Protein AF-A0A2V6UNP7-F1 (afdb_monomer)

Foldseek 3Di:
DPPQFPDWDFQDWDDDPPGRTQDGGDIDTHGVPGDDDDDDDVSD

Radius of gyration: 13.51 Å; Cα contacts (8 Å, |Δi|>4): 55; chains: 1; bounding box: 36×25×29 Å

Mean predicted aligned error: 4.42 Å

Structure (mmCIF, N/CA/C/O backbone):
data_AF-A0A2V6UNP7-F1
#
_entry.id   AF-A0A2V6UNP7-F1
#
loop_
_atom_site.group_PDB
_atom_site.id
_atom_site.type_symbol
_atom_site.label_atom_id
_atom_site.label_alt_id
_atom_site.label_comp_id
_atom_site.label_asym_id
_atom_site.label_entity_id
_atom_site.label_seq_id
_atom_site.pdbx_PDB_ins_code
_atom_site.Cartn_x
_atom_site.Cartn_y
_atom_site.Cartn_z
_atom_site.occupancy
_atom_site.B_iso_or_equiv
_atom_site.auth_seq_id
_atom_site.auth_comp_id
_atom_site.auth_asym_id
_atom_site.auth_atom_id
_atom_site.pdbx_PDB_model_num
ATOM 1 N N . MET A 1 1 ? -21.057 14.260 9.987 1.00 61.53 1 MET A N 1
ATOM 2 C CA . MET A 1 1 ? -20.699 12.827 9.985 1.00 61.53 1 MET A CA 1
ATOM 3 C C . MET A 1 1 ? -19.203 12.732 9.763 1.00 61.53 1 MET A C 1
ATOM 5 O O . MET A 1 1 ? -18.714 13.502 8.941 1.00 61.53 1 MET A O 1
ATOM 9 N N . PRO A 1 2 ? -18.470 11.894 10.513 1.00 60.75 2 PRO A N 1
ATOM 10 C CA . PRO A 1 2 ? -17.101 11.572 10.131 1.00 60.75 2 PRO A CA 1
ATOM 11 C C . PRO A 1 2 ? -17.111 10.975 8.712 1.00 60.75 2 PRO A C 1
ATOM 13 O O . PRO A 1 2 ? -18.120 10.381 8.328 1.00 60.75 2 PRO A O 1
ATOM 16 N N . PRO A 1 3 ? -16.051 11.180 7.917 1.00 69.56 3 PRO A N 1
ATOM 17 C CA . PRO A 1 3 ? -15.968 10.594 6.586 1.00 69.56 3 PRO A CA 1
ATOM 18 C C . PRO A 1 3 ? -16.082 9.065 6.666 1.00 69.56 3 PRO A C 1
ATOM 20 O O . PRO A 1 3 ? -15.557 8.455 7.599 1.00 69.56 3 P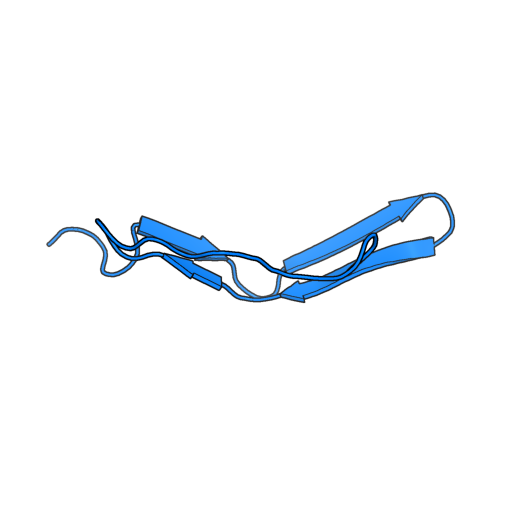RO A O 1
ATOM 23 N N . ASP A 1 4 ? -16.758 8.460 5.683 1.00 85.31 4 ASP A N 1
ATOM 24 C CA . ASP A 1 4 ? -16.995 7.008 5.630 1.00 85.31 4 ASP A CA 1
ATOM 25 C C . ASP A 1 4 ? -15.680 6.206 5.654 1.00 85.31 4 ASP A C 1
ATOM 27 O O . ASP A 1 4 ? -15.623 5.116 6.222 1.00 85.31 4 ASP A O 1
ATOM 31 N N . ASN A 1 5 ? -14.607 6.781 5.097 1.00 91.06 5 ASN A N 1
ATOM 32 C CA . ASN A 1 5 ? -13.254 6.233 5.101 1.00 91.06 5 ASN A CA 1
ATOM 33 C C . ASN A 1 5 ? -12.303 7.142 5.901 1.00 91.06 5 ASN A C 1
ATOM 35 O O . ASN A 1 5 ? -12.268 8.355 5.697 1.00 91.06 5 ASN A O 1
ATOM 39 N N . LEU A 1 6 ? -11.494 6.541 6.775 1.00 93.75 6 LEU A N 1
ATOM 40 C CA . LEU A 1 6 ? -10.372 7.179 7.471 1.00 93.75 6 LEU A CA 1
ATOM 41 C C . LEU A 1 6 ? -9.153 7.345 6.549 1.00 93.75 6 LEU A C 1
ATOM 43 O O . LEU A 1 6 ? -8.472 8.366 6.605 1.00 93.75 6 LEU A O 1
ATOM 47 N N . LEU A 1 7 ? -8.886 6.346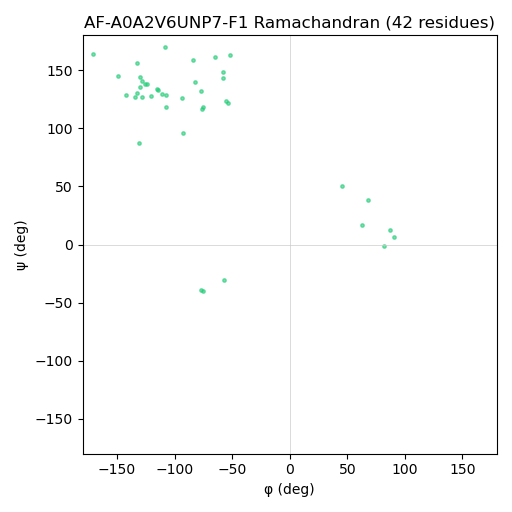 5.704 1.00 95.00 7 LEU A N 1
ATOM 48 C CA . LEU A 1 7 ? -7.858 6.376 4.662 1.00 95.00 7 LEU A CA 1
ATOM 49 C C . LEU A 1 7 ? -8.482 5.969 3.333 1.00 95.00 7 LEU A C 1
ATOM 51 O O . LEU A 1 7 ? -9.269 5.026 3.278 1.00 95.00 7 LEU A O 1
ATOM 55 N N . GLU A 1 8 ? -8.082 6.641 2.259 1.00 96.19 8 GLU A N 1
ATOM 56 C CA . GLU A 1 8 ? -8.476 6.280 0.906 1.00 96.19 8 GLU A CA 1
ATOM 57 C C . GLU A 1 8 ? -7.317 6.494 -0.073 1.00 96.19 8 GLU A C 1
ATOM 59 O O . GLU A 1 8 ? -6.718 7.566 -0.138 1.00 96.19 8 GLU A O 1
ATOM 64 N N . VAL A 1 9 ? -7.024 5.455 -0.845 1.00 96.56 9 VAL A N 1
ATOM 65 C CA . VAL A 1 9 ? -6.041 5.404 -1.923 1.00 96.56 9 VAL A CA 1
ATOM 66 C C . VAL A 1 9 ? -6.797 5.034 -3.192 1.00 96.56 9 VAL A C 1
ATOM 68 O O . VAL A 1 9 ? -7.536 4.048 -3.214 1.00 96.56 9 VAL A O 1
ATOM 71 N N . ARG A 1 10 ? -6.620 5.821 -4.251 1.00 97.19 10 ARG A N 1
ATOM 72 C CA . ARG A 1 10 ? -7.277 5.617 -5.544 1.00 97.19 10 ARG A CA 1
ATOM 73 C C . ARG A 1 10 ? -6.235 5.620 -6.646 1.00 97.19 10 ARG A C 1
ATOM 75 O O . ARG A 1 10 ? -5.472 6.576 -6.734 1.00 97.19 10 ARG A O 1
ATOM 82 N N . ASP A 1 11 ? -6.250 4.566 -7.456 1.00 97.94 11 ASP A N 1
ATOM 83 C CA . ASP A 1 11 ? -5.428 4.405 -8.660 1.00 97.94 11 ASP A CA 1
ATOM 84 C C . ASP A 1 11 ? -3.952 4.798 -8.442 1.00 97.94 11 ASP A C 1
ATO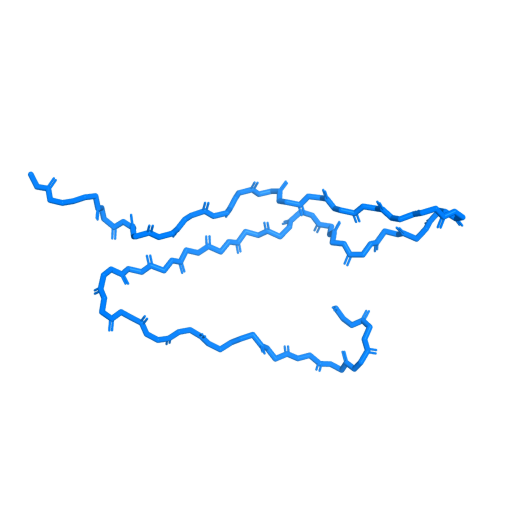M 86 O O . ASP A 1 11 ? -3.377 5.609 -9.163 1.00 97.94 11 ASP A O 1
ATOM 90 N N . LEU A 1 12 ? -3.336 4.267 -7.381 1.00 97.00 12 LEU A N 1
ATOM 91 C CA . LEU A 1 12 ? -1.959 4.585 -7.021 1.00 97.00 12 LEU A CA 1
ATOM 92 C C . LEU A 1 12 ? -0.979 3.879 -7.959 1.00 97.00 12 LEU A C 1
ATOM 94 O O . LEU A 1 12 ? -0.883 2.649 -7.979 1.00 97.00 12 LEU A O 1
ATOM 98 N N . HIS A 1 13 ? -0.191 4.679 -8.673 1.00 96.56 13 HIS A N 1
ATOM 99 C CA . HIS A 1 13 ? 0.952 4.229 -9.464 1.00 96.56 13 HIS A CA 1
ATOM 100 C C . HIS A 1 13 ? 2.243 4.724 -8.821 1.00 96.56 13 HIS A C 1
ATOM 102 O O . HIS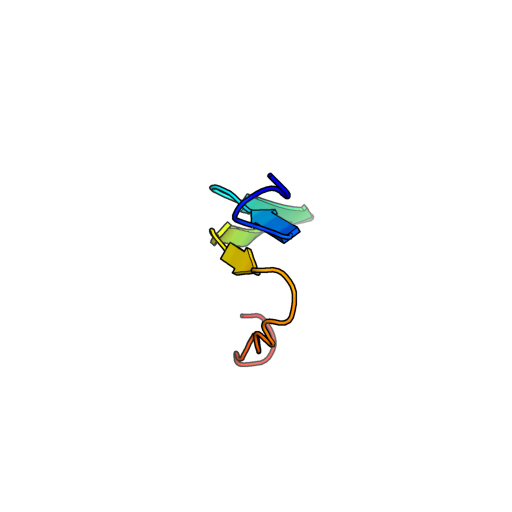 A 1 13 ? 2.383 5.911 -8.528 1.00 96.56 13 HIS A O 1
ATOM 108 N N . VAL A 1 14 ? 3.201 3.822 -8.619 1.00 95.12 14 VAL A N 1
ATOM 109 C CA . VAL A 1 14 ? 4.525 4.155 -8.078 1.00 95.12 14 VAL A CA 1
ATOM 110 C C . VAL A 1 14 ? 5.586 3.489 -8.931 1.00 95.12 14 VAL A C 1
ATOM 112 O O . VAL A 1 14 ? 5.530 2.287 -9.195 1.00 95.12 14 VAL A O 1
ATOM 115 N N . ALA A 1 15 ? 6.574 4.276 -9.343 1.00 95.06 15 ALA A N 1
ATOM 116 C CA . ALA A 1 15 ? 7.732 3.800 -10.075 1.00 95.06 15 ALA A CA 1
ATOM 117 C C . ALA A 1 15 ? 9.020 4.309 -9.426 1.00 95.06 15 ALA A C 1
ATOM 119 O O . ALA A 1 15 ? 9.088 5.440 -8.945 1.00 95.06 15 ALA A O 1
ATOM 120 N N . TYR A 1 16 ? 10.042 3.462 -9.448 1.00 89.88 16 TYR A N 1
ATOM 121 C CA . TYR A 1 16 ? 11.400 3.792 -9.037 1.00 89.88 16 TYR A CA 1
ATOM 122 C C . TYR A 1 16 ? 12.314 3.865 -10.270 1.00 89.88 16 TYR A C 1
ATOM 124 O O . TYR A 1 16 ? 11.927 3.493 -11.383 1.00 89.88 16 TYR A O 1
ATOM 132 N N . GLY A 1 17 ? 13.538 4.368 -10.077 1.00 82.75 17 GLY A N 1
ATOM 133 C CA . GLY A 1 17 ? 14.552 4.441 -11.133 1.00 82.75 17 GLY A CA 1
ATOM 134 C C . GLY A 1 17 ? 14.791 3.098 -11.843 1.00 82.75 17 GLY A C 1
ATOM 135 O O . GLY A 1 17 ? 14.408 2.038 -11.355 1.00 82.75 17 GLY A O 1
ATOM 136 N N . ALA A 1 18 ? 15.416 3.150 -13.023 1.00 83.19 18 ALA A N 1
ATOM 137 C CA . ALA A 1 18 ? 15.646 1.992 -13.902 1.00 83.19 18 ALA A CA 1
ATOM 138 C C . ALA A 1 18 ? 14.374 1.291 -14.441 1.00 83.19 18 ALA A C 1
ATOM 140 O O . ALA A 1 18 ? 14.458 0.188 -14.972 1.00 83.19 18 ALA A O 1
ATOM 141 N N . GLY A 1 19 ? 13.205 1.942 -14.372 1.00 83.75 19 GLY A N 1
ATOM 142 C CA . GLY A 1 19 ? 11.977 1.468 -15.027 1.00 83.75 19 GLY A CA 1
ATOM 143 C C . GLY A 1 19 ? 11.138 0.488 -14.203 1.00 83.75 19 GLY A C 1
ATOM 144 O O . GLY A 1 19 ? 10.212 -0.123 -14.737 1.00 83.75 19 GLY A O 1
ATOM 145 N N . VAL A 1 20 ? 11.424 0.344 -12.907 1.00 92.19 20 VAL A N 1
ATOM 146 C CA . VAL A 1 20 ? 10.656 -0.533 -12.015 1.00 92.19 20 VAL A CA 1
ATOM 147 C C . VAL A 1 20 ? 9.326 0.127 -11.655 1.00 92.19 20 VAL A C 1
ATOM 149 O O . VAL A 1 20 ? 9.298 1.162 -10.994 1.00 92.19 20 VAL A O 1
ATOM 152 N N . ARG A 1 21 ? 8.213 -0.494 -12.061 1.00 93.06 21 ARG A N 1
ATOM 153 C CA . ARG A 1 21 ? 6.850 -0.115 -11.654 1.00 93.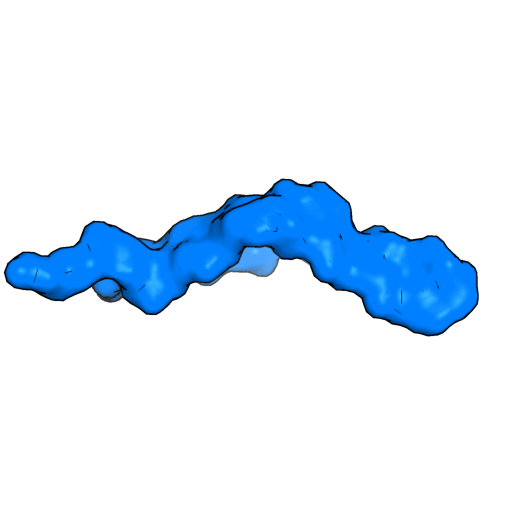06 21 ARG A CA 1
ATOM 154 C C . ARG A 1 21 ? 6.441 -0.926 -10.430 1.00 93.06 21 ARG A C 1
ATOM 156 O O . ARG A 1 21 ? 6.010 -2.064 -10.584 1.00 93.06 21 ARG A O 1
ATOM 163 N N . ALA A 1 22 ? 6.611 -0.335 -9.252 1.00 93.75 22 ALA A N 1
ATOM 164 C CA . ALA A 1 22 ? 6.350 -0.975 -7.968 1.00 93.75 22 ALA A CA 1
ATOM 165 C C . ALA A 1 22 ? 4.860 -1.082 -7.639 1.00 93.75 22 ALA A C 1
ATOM 167 O O . ALA A 1 22 ? 4.431 -2.115 -7.156 1.00 93.75 22 ALA A O 1
ATOM 168 N N . LEU A 1 23 ? 4.065 -0.051 -7.937 1.00 95.75 23 LEU A N 1
ATOM 169 C CA . LEU A 1 23 ? 2.608 -0.100 -7.789 1.00 95.75 23 LEU A CA 1
ATOM 170 C C . LEU A 1 23 ? 1.954 0.291 -9.111 1.00 95.75 23 LEU A C 1
ATOM 172 O O . LEU A 1 23 ? 2.409 1.222 -9.779 1.00 95.75 23 LEU A O 1
ATOM 176 N N . GLN A 1 24 ? 0.902 -0.433 -9.488 1.00 95.00 24 GLN A N 1
ATOM 177 C CA . GLN A 1 24 ? 0.216 -0.292 -10.773 1.00 95.00 24 GLN A CA 1
ATOM 178 C C . GLN A 1 24 ? -1.295 -0.191 -10.531 1.00 95.00 24 GLN A C 1
ATOM 180 O O . GLN A 1 24 ? -1.994 -1.199 -10.517 1.00 95.00 24 GLN A O 1
ATOM 185 N N . GLY A 1 25 ? -1.791 1.025 -10.305 1.00 96.44 25 GLY A N 1
ATOM 186 C CA . GLY A 1 25 ? -3.221 1.311 -10.155 1.00 96.44 25 GLY A CA 1
ATOM 187 C C . GLY A 1 25 ? -3.867 0.727 -8.899 1.00 96.44 25 GLY A C 1
ATOM 188 O O . GLY A 1 25 ? -5.003 0.256 -8.932 1.00 96.44 25 GLY A O 1
ATOM 189 N N . VAL A 1 26 ? -3.153 0.737 -7.771 1.00 96.75 26 VAL A N 1
ATOM 190 C CA . VAL A 1 26 ? -3.650 0.155 -6.515 1.00 96.75 26 VAL A CA 1
ATOM 191 C C . VAL A 1 26 ? -4.670 1.084 -5.857 1.00 96.75 26 VAL A C 1
ATOM 193 O O . VAL A 1 26 ? -4.421 2.275 -5.686 1.00 96.75 26 VAL A O 1
ATOM 196 N N . SER A 1 27 ? -5.814 0.535 -5.447 1.00 97.12 27 SER A N 1
ATOM 197 C CA . SER A 1 27 ? -6.833 1.259 -4.678 1.00 97.12 27 SER A CA 1
ATOM 198 C C . SER A 1 27 ? -7.136 0.530 -3.368 1.00 97.12 27 SER A C 1
ATOM 200 O O . SER A 1 27 ? -7.231 -0.694 -3.345 1.00 97.12 27 SER A O 1
ATOM 202 N N . LEU A 1 28 ? -7.275 1.284 -2.279 1.00 95.81 28 LEU A N 1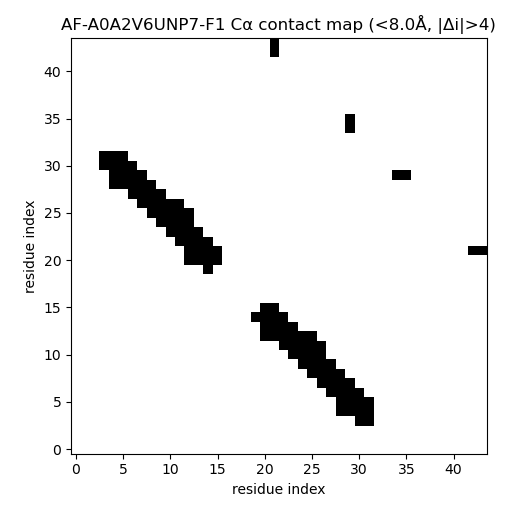
ATOM 203 C CA . LEU A 1 28 ? -7.448 0.794 -0.906 1.00 95.81 28 LEU A CA 1
ATOM 204 C C . LEU A 1 28 ? -8.295 1.801 -0.127 1.00 95.81 28 LEU A C 1
ATOM 206 O O . LEU A 1 28 ? -8.136 3.005 -0.299 1.00 95.81 28 LEU A O 1
ATOM 210 N N . HIS A 1 29 ? -9.131 1.329 0.790 1.00 95.56 29 HIS A N 1
ATOM 211 C CA . HIS A 1 29 ? -9.731 2.178 1.813 1.00 95.56 29 HIS A CA 1
ATOM 212 C C . HIS A 1 29 ? -9.615 1.525 3.187 1.00 95.56 29 HIS A C 1
ATOM 214 O O . HIS A 1 29 ? -9.492 0.307 3.294 1.00 95.56 29 HIS A O 1
ATOM 220 N N . VAL A 1 30 ? -9.656 2.350 4.227 1.00 96.19 30 VAL A N 1
ATOM 221 C CA . VAL A 1 30 ? -9.725 1.909 5.621 1.00 96.19 30 VAL A CA 1
ATOM 222 C C . VAL A 1 30 ? -10.776 2.753 6.315 1.00 96.19 30 VAL A C 1
ATOM 224 O O . VAL A 1 30 ? -10.705 3.983 6.265 1.00 96.19 30 VAL A O 1
ATOM 227 N N . ARG A 1 31 ? -11.745 2.117 6.966 1.00 95.00 31 ARG A N 1
ATOM 228 C CA . ARG A 1 31 ? -12.766 2.794 7.771 1.00 95.00 31 ARG A CA 1
ATOM 229 C C . ARG A 1 31 ? -12.257 3.085 9.186 1.00 95.00 31 ARG A C 1
ATOM 231 O O . ARG A 1 31 ? -11.331 2.428 9.66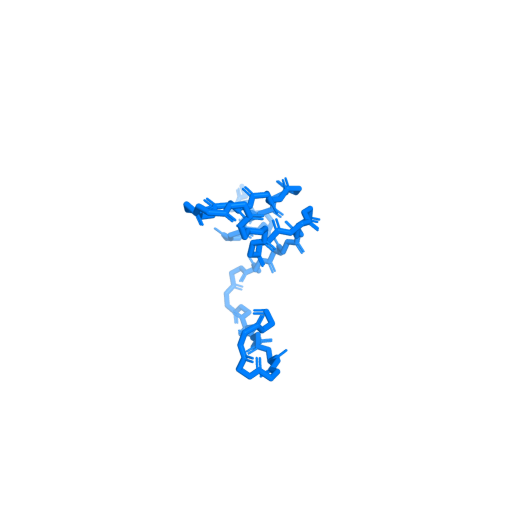4 1.00 95.00 31 ARG A O 1
ATOM 238 N N . PRO A 1 32 ? -12.856 4.046 9.909 1.00 94.69 32 PRO A N 1
ATOM 239 C CA . PRO A 1 32 ? -12.525 4.259 11.315 1.00 94.69 32 PRO A CA 1
ATOM 240 C C . PRO A 1 32 ? -12.692 2.970 12.144 1.00 94.69 32 PRO A C 1
ATOM 242 O O . PRO A 1 32 ? -13.768 2.380 12.164 1.00 94.69 32 PRO A O 1
ATOM 245 N N . GLY A 1 33 ? -11.628 2.538 12.831 1.00 94.12 33 GLY A N 1
ATOM 246 C CA . GLY A 1 33 ? -11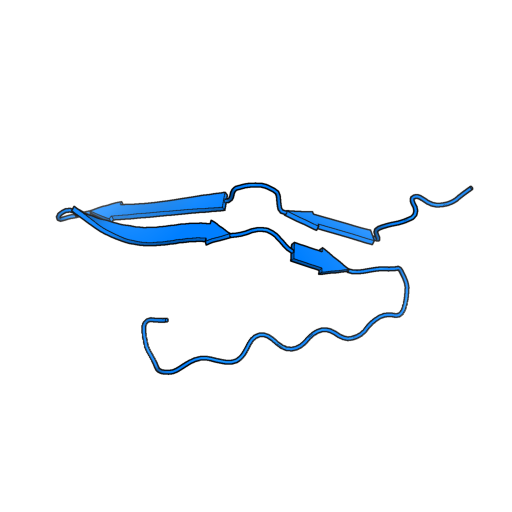.621 1.323 13.663 1.00 94.12 33 GLY A CA 1
ATOM 247 C C . GLY A 1 33 ? -11.400 0.003 12.910 1.00 94.12 33 GLY A C 1
ATOM 248 O O . GLY A 1 33 ? -11.345 -1.048 13.545 1.00 94.12 33 GLY A O 1
ATOM 249 N N . GLU A 1 34 ? -11.254 0.040 11.585 1.00 94.94 34 GLU A N 1
ATOM 250 C CA . GLU A 1 34 ? -10.972 -1.137 10.762 1.00 94.94 34 GLU A CA 1
ATOM 251 C C . GLU A 1 34 ? -9.475 -1.480 10.765 1.00 94.94 34 GLU A C 1
ATOM 253 O O . GLU A 1 34 ? -8.617 -0.599 10.690 1.00 94.94 34 GLU A O 1
ATOM 258 N N . VAL A 1 35 ? -9.160 -2.777 10.826 1.00 95.62 35 VAL A N 1
ATOM 259 C CA . VAL A 1 35 ? -7.791 -3.289 10.691 1.00 95.62 35 VAL A CA 1
ATOM 260 C C . VAL A 1 35 ? -7.663 -3.976 9.337 1.00 95.62 35 VAL A C 1
ATOM 262 O O . VAL A 1 35 ? -8.335 -4.971 9.079 1.00 95.62 35 VAL A O 1
ATOM 265 N N . VAL A 1 36 ? -6.772 -3.460 8.490 1.00 95.38 36 VAL A N 1
ATOM 266 C CA . VAL A 1 36 ? -6.481 -4.006 7.159 1.00 95.38 36 VAL A CA 1
ATOM 267 C C . VAL A 1 36 ? -5.046 -4.523 7.129 1.00 95.38 36 VAL A C 1
ATOM 269 O O . VAL A 1 36 ? -4.125 -3.830 7.558 1.00 95.38 36 VAL A O 1
ATOM 272 N N . ALA A 1 37 ? -4.848 -5.734 6.606 1.00 96.00 37 ALA A N 1
ATOM 273 C CA . ALA A 1 37 ? -3.528 -6.312 6.376 1.00 96.00 37 ALA A CA 1
ATOM 274 C C . ALA A 1 37 ? -3.216 -6.335 4.874 1.00 96.00 37 ALA A C 1
ATOM 276 O O . ALA A 1 37 ? -4.005 -6.854 4.085 1.00 96.00 37 ALA A O 1
ATOM 277 N N . LEU A 1 38 ? -2.052 -5.807 4.486 1.00 93.94 38 LEU A N 1
ATOM 278 C CA . LEU A 1 38 ? -1.480 -6.017 3.156 1.00 93.94 38 LEU A CA 1
ATOM 279 C C . LEU A 1 38 ? -0.528 -7.210 3.207 1.00 93.94 38 LEU A C 1
ATOM 281 O O . LEU A 1 38 ? 0.376 -7.252 4.040 1.00 93.94 38 LEU A O 1
ATOM 285 N N . ILE A 1 39 ? -0.745 -8.179 2.320 1.00 94.81 39 ILE A N 1
ATOM 286 C CA . ILE A 1 39 ? 0.027 -9.420 2.258 1.00 94.81 39 ILE A CA 1
ATOM 287 C C . ILE A 1 39 ? 0.483 -9.627 0.817 1.00 94.81 39 ILE A C 1
ATOM 289 O O . ILE A 1 39 ? -0.302 -9.481 -0.116 1.00 94.81 39 ILE A O 1
ATOM 293 N N . GLY A 1 40 ? 1.745 -10.003 0.651 1.00 93.81 40 GLY A N 1
ATOM 294 C CA . GLY A 1 40 ? 2.350 -10.310 -0.636 1.00 93.81 40 GLY A CA 1
ATOM 295 C C . GLY A 1 40 ? 3.732 -10.923 -0.443 1.00 93.81 40 GLY A C 1
ATOM 296 O O . GLY A 1 40 ? 4.309 -10.856 0.644 1.00 93.81 40 GLY A O 1
ATOM 297 N N . SER A 1 41 ? 4.260 -11.553 -1.489 1.00 95.56 41 SER A N 1
ATOM 298 C CA . SER A 1 41 ? 5.664 -11.966 -1.518 1.00 95.56 41 SER A CA 1
ATOM 299 C C . SER A 1 41 ? 6.590 -10.746 -1.508 1.00 95.56 41 SER A C 1
ATOM 301 O O . SER A 1 41 ? 6.179 -9.649 -1.878 1.00 95.56 41 SER A O 1
ATOM 303 N N . ASN A 1 42 ? 7.864 -10.935 -1.157 1.00 93.06 42 ASN A N 1
ATOM 304 C CA . ASN A 1 42 ? 8.859 -9.868 -1.286 1.00 93.06 42 ASN A CA 1
ATOM 305 C C . ASN A 1 42 ? 8.873 -9.310 -2.720 1.00 93.06 42 ASN A C 1
ATOM 307 O O . ASN A 1 42 ? 9.113 -10.058 -3.668 1.00 93.06 42 ASN A O 1
ATOM 311 N N . GLY A 1 43 ? 8.632 -8.002 -2.853 1.00 85.81 43 GLY A N 1
ATOM 312 C CA . GLY A 1 43 ? 8.579 -7.293 -4.136 1.00 85.81 43 GLY A CA 1
ATOM 313 C C . GLY A 1 43 ? 7.197 -7.212 -4.798 1.00 85.81 43 GLY A C 1
ATOM 314 O O . GLY A 1 43 ? 7.135 -6.762 -5.940 1.00 85.81 43 GLY A O 1
ATOM 315 N N . ALA A 1 44 ? 6.135 -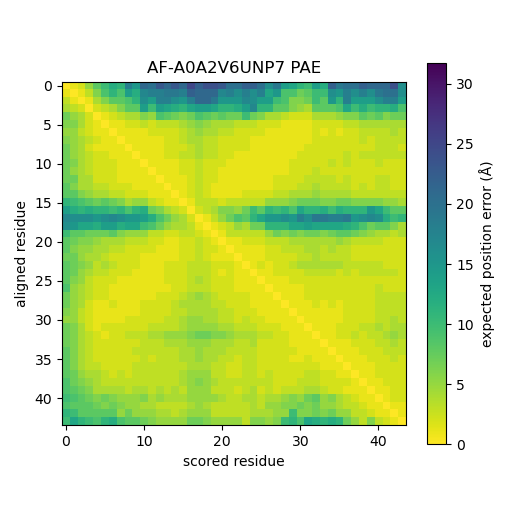7.658 -4.119 1.00 82.75 44 ALA A N 1
ATOM 316 C CA . ALA A 1 44 ? 4.745 -7.443 -4.530 1.00 82.75 44 ALA A CA 1
ATOM 317 C C . ALA A 1 44 ? 4.257 -6.011 -4.260 1.00 82.75 44 ALA A C 1
ATOM 319 O O . ALA A 1 44 ? 4.810 -5.358 -3.343 1.00 82.75 44 ALA A O 1
#

Sequence (44 aa):
MPPDNLLEVRDLHVAYGAGVRALQGVSLHVRPGEVVALIGSNGA

Solvent-accessible surface area (backbone atoms only — not comparable to full-atom values): 3047 Å² total; per-residue (Å²): 130,82,68,82,50,70,42,79,44,72,63,39,66,41,70,52,84,96,78,43,69,68,37,80,55,46,63,50,75,35,40,79,93,60,87,86,86,90,85,70,62,96,90,97

Nearest PDB structures (foldseek):
  6z67-assembly3_E  TM=9.247E-01  e=3.883E-01  Streptococcus pneumoniae
  3gfo-assembly1_A  TM=8.381E-01  e=3.185E-01  Clostridium perfringens ATCC 13124
  7p7t-assembly1_0  TM=8.333E-01  e=3.660E+00  Enterococcus faecalis

Secondary structure (DSSP, 8-state):
---S-SEEEEEEEEEEGGGEEEEEEEEEEE-TT-------STT-

pLDDT: mean 91.39, std 8.55, range [60.75, 97.94]